Protein AF-A0A7X3XCS4-F1 (afdb_monomer_lite)

Secondary structure (DSSP, 8-state):
-GGGGGSTT-----HHHHHHHHHHHHHHHHHHHHHHHHHHHHHHHHHHHHHHHHTHHHHHHHHHHHHHHHHHHHHHHHHHHH-S--HHHHHHHHHHHHHHHHHHHHHHHHHHHHHTTSTTHHHHHHHHHHHTT-HHHHHHHHHHHHTT-TT---------------------------

Structure (mmCIF, N/CA/C/O backbone):
data_AF-A0A7X3XCS4-F1
#
_entry.id   AF-A0A7X3XCS4-F1
#
loop_
_atom_site.group_PDB
_atom_site.id
_atom_site.type_symbol
_atom_site.label_atom_id
_atom_site.label_alt_id
_atom_site.label_comp_id
_atom_site.label_asym_id
_atom_site.label_entity_id
_atom_site.label_seq_id
_atom_site.pdbx_PDB_ins_code
_atom_site.Cartn_x
_atom_site.Cartn_y
_atom_site.Cartn_z
_atom_site.occupancy
_atom_site.B_iso_or_equiv
_atom_site.auth_seq_id
_atom_sit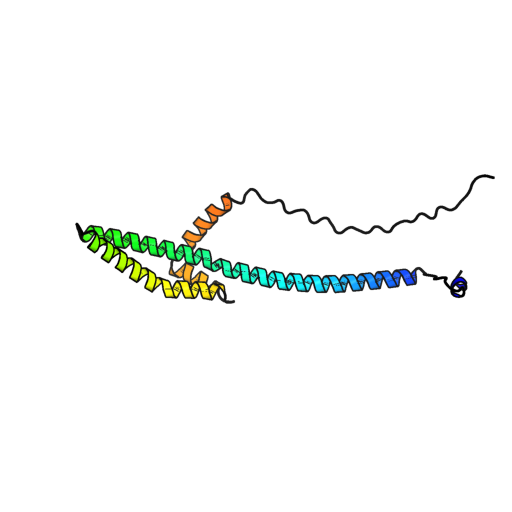e.auth_comp_id
_atom_site.auth_asym_id
_atom_site.auth_atom_id
_atom_site.pdbx_PDB_model_num
ATOM 1 N N . ASP A 1 1 ? 39.376 15.048 -66.856 1.00 54.72 1 ASP A N 1
ATOM 2 C CA . ASP A 1 1 ? 40.763 14.776 -67.250 1.00 54.72 1 ASP A CA 1
ATOM 3 C C . ASP A 1 1 ? 41.514 14.367 -65.986 1.00 54.72 1 ASP A C 1
ATOM 5 O O . ASP A 1 1 ? 41.549 15.177 -65.062 1.00 54.72 1 ASP A O 1
ATOM 9 N N . PRO A 1 2 ? 41.953 13.103 -65.856 1.00 63.62 2 PRO A N 1
ATOM 10 C CA . PRO A 1 2 ? 42.573 12.586 -64.631 1.00 63.62 2 PRO A CA 1
ATOM 11 C C . PRO A 1 2 ? 43.935 13.224 -64.307 1.00 63.62 2 PRO A C 1
ATOM 13 O O . PRO A 1 2 ? 44.391 13.131 -63.165 1.00 63.62 2 PRO A O 1
ATOM 16 N N . ASP A 1 3 ? 44.552 13.926 -65.262 1.00 62.69 3 ASP A N 1
ATOM 17 C CA . ASP A 1 3 ? 45.882 14.530 -65.111 1.00 62.69 3 ASP A CA 1
ATOM 18 C C . ASP A 1 3 ? 45.916 15.715 -64.119 1.00 62.69 3 ASP A C 1
ATOM 20 O O . ASP A 1 3 ? 46.982 16.129 -63.661 1.00 62.69 3 ASP A O 1
ATOM 24 N N . VAL A 1 4 ? 44.748 16.212 -63.688 1.00 62.53 4 VAL A N 1
ATOM 25 C CA . VAL A 1 4 ? 44.599 17.294 -62.691 1.00 62.53 4 VAL A CA 1
ATOM 26 C C . VAL A 1 4 ? 45.073 16.880 -61.284 1.00 62.53 4 VAL A C 1
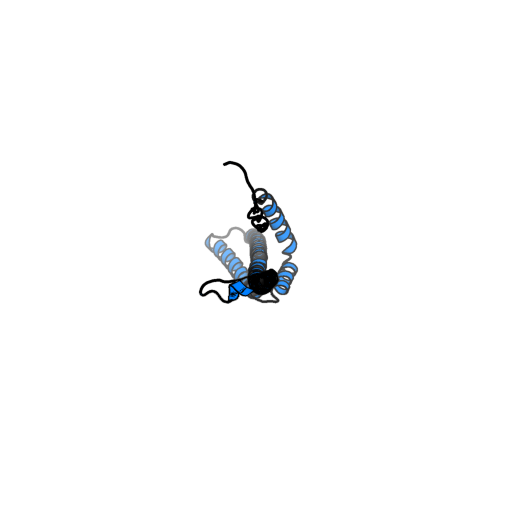ATOM 28 O O . VAL A 1 4 ? 45.380 17.749 -60.470 1.00 62.53 4 VAL A O 1
ATOM 31 N N . ARG A 1 5 ? 45.237 15.575 -61.001 1.00 60.06 5 ARG A N 1
ATOM 32 C CA . ARG A 1 5 ? 45.824 15.071 -59.735 1.00 60.06 5 ARG A CA 1
ATOM 33 C C . ARG A 1 5 ? 47.296 15.463 -59.523 1.00 60.06 5 ARG A C 1
ATOM 35 O O . ARG A 1 5 ? 47.801 15.290 -58.420 1.00 60.06 5 ARG A O 1
ATOM 42 N N . GLN A 1 6 ? 47.993 15.940 -60.557 1.00 61.56 6 GLN A N 1
ATOM 43 C CA . GLN A 1 6 ? 49.416 16.309 -60.487 1.00 61.56 6 GLN A CA 1
ATOM 44 C C . GLN A 1 6 ? 49.654 17.797 -60.165 1.00 61.56 6 GLN A C 1
ATOM 46 O O . GLN A 1 6 ? 50.804 18.224 -60.086 1.00 61.56 6 GLN A O 1
ATOM 51 N N . VAL A 1 7 ? 48.592 18.595 -59.995 1.00 73.00 7 VAL A N 1
ATOM 52 C CA . VAL A 1 7 ? 48.690 20.022 -59.654 1.00 73.00 7 VAL A CA 1
ATOM 53 C C . VAL A 1 7 ? 48.671 20.187 -58.135 1.00 73.00 7 VAL A C 1
ATOM 55 O O . VAL A 1 7 ? 47.723 19.758 -57.475 1.00 73.00 7 VAL A O 1
ATOM 58 N N . ASP A 1 8 ? 49.694 20.841 -57.578 1.00 56.88 8 ASP A N 1
ATOM 59 C CA . ASP A 1 8 ? 49.734 21.172 -56.152 1.00 56.88 8 ASP A CA 1
ATOM 60 C C . ASP A 1 8 ? 48.474 21.965 -55.760 1.00 56.88 8 ASP A C 1
ATOM 62 O O . ASP A 1 8 ? 48.158 22.995 -56.358 1.00 56.88 8 ASP A O 1
ATOM 66 N N . ASN A 1 9 ? 47.763 21.481 -54.734 1.00 65.19 9 ASN A N 1
ATOM 67 C CA . ASN A 1 9 ? 46.515 22.043 -54.199 1.00 65.19 9 ASN A CA 1
ATOM 68 C C . ASN A 1 9 ? 45.230 21.815 -55.035 1.00 65.19 9 ASN A C 1
ATOM 70 O O . ASN A 1 9 ? 44.238 22.513 -54.819 1.00 65.19 9 ASN A O 1
ATOM 74 N N . ALA A 1 10 ? 45.205 20.840 -55.953 1.00 68.88 10 ALA A N 1
ATOM 75 C CA . ALA A 1 10 ? 43.979 20.402 -56.630 1.00 68.88 10 ALA A CA 1
ATOM 76 C C . ALA A 1 10 ? 43.517 19.017 -56.134 1.00 68.88 10 ALA A C 1
ATOM 78 O O . ALA A 1 10 ? 44.254 18.037 -56.225 1.00 68.88 10 ALA A O 1
ATOM 79 N N . PHE A 1 11 ? 42.276 18.926 -55.642 1.00 72.00 11 PHE A N 1
ATOM 80 C CA . PHE A 1 11 ? 41.640 17.666 -55.242 1.00 72.00 11 PHE A CA 1
ATOM 81 C C . PHE A 1 11 ? 40.611 17.256 -56.299 1.00 72.00 11 PHE A C 1
ATOM 83 O O . PHE A 1 11 ? 39.666 17.996 -56.571 1.00 72.00 11 PHE A O 1
ATOM 90 N N . LEU A 1 12 ? 40.810 16.089 -56.913 1.00 74.19 12 LEU A N 1
ATOM 91 C CA . LEU A 1 12 ? 39.866 15.492 -57.855 1.00 74.19 12 LEU A CA 1
ATOM 92 C C . LEU A 1 12 ? 39.081 14.408 -57.121 1.00 74.19 12 LEU A C 1
ATOM 94 O O . LEU A 1 12 ? 39.673 13.390 -56.773 1.00 74.19 12 LEU A O 1
ATOM 98 N N . PHE A 1 13 ? 37.785 14.639 -56.933 1.00 75.50 13 PHE A N 1
ATOM 99 C CA . PHE A 1 13 ? 36.836 13.635 -56.462 1.00 75.50 13 PHE A CA 1
ATOM 100 C C . PHE A 1 13 ? 36.064 13.087 -57.661 1.00 75.50 13 PHE A C 1
ATOM 102 O O . PHE A 1 13 ? 35.530 13.867 -58.457 1.00 75.50 13 PHE A O 1
ATOM 109 N N . ASP A 1 14 ? 36.037 11.769 -57.817 1.00 79.38 14 ASP A N 1
ATOM 110 C CA . ASP A 1 14 ? 35.191 11.092 -58.796 1.00 79.38 14 ASP A CA 1
ATOM 111 C C . ASP A 1 14 ? 33.892 10.560 -58.157 1.00 79.38 14 ASP A C 1
ATOM 113 O O . ASP A 1 14 ? 33.595 10.801 -56.985 1.00 79.38 14 ASP A O 1
ATOM 117 N N . ILE A 1 15 ? 33.035 9.933 -58.967 1.00 80.12 15 ILE A N 1
ATOM 118 C CA . ILE A 1 15 ? 31.744 9.408 -58.496 1.00 80.12 15 ILE A CA 1
ATOM 119 C C . ILE A 1 15 ? 31.966 8.278 -57.475 1.00 80.12 15 ILE A C 1
ATOM 121 O O . ILE A 1 15 ? 31.195 8.176 -56.520 1.00 80.12 15 ILE A O 1
ATOM 125 N N . ASP A 1 16 ? 33.043 7.501 -57.622 1.00 78.25 16 ASP A N 1
ATOM 126 C CA . ASP A 1 16 ? 33.381 6.398 -56.720 1.00 78.25 16 ASP A CA 1
ATOM 127 C C . ASP A 1 16 ? 33.818 6.935 -55.340 1.00 78.25 16 ASP A C 1
ATOM 129 O O . ASP A 1 16 ? 33.442 6.379 -54.303 1.00 78.25 16 ASP A O 1
ATOM 133 N N . ASP A 1 17 ? 34.536 8.067 -55.302 1.00 80.31 17 ASP A N 1
ATOM 134 C CA . ASP A 1 17 ? 34.881 8.768 -54.056 1.00 80.31 17 ASP A CA 1
ATOM 135 C C . ASP A 1 17 ? 33.624 9.225 -53.286 1.00 80.31 17 ASP A C 1
ATOM 137 O O . ASP A 1 17 ? 33.552 9.110 -52.056 1.00 80.31 17 ASP A O 1
ATOM 141 N N . LEU A 1 18 ? 32.599 9.709 -53.999 1.00 81.00 18 LEU A N 1
ATOM 142 C CA . LEU A 1 18 ? 31.341 10.146 -53.388 1.00 81.00 18 LEU A CA 1
ATOM 143 C C . LEU A 1 18 ? 30.504 8.958 -52.886 1.00 81.00 18 LEU A C 1
ATOM 145 O O . LEU A 1 18 ? 29.928 9.034 -51.798 1.00 81.00 18 LEU A O 1
ATOM 149 N N . GLU A 1 19 ? 30.466 7.849 -53.631 1.00 80.56 19 GLU A N 1
ATOM 150 C CA . GLU A 1 19 ? 29.815 6.606 -53.192 1.00 80.56 19 GLU A CA 1
ATOM 151 C C . GLU A 1 19 ? 30.461 6.050 -51.914 1.00 80.56 19 GLU A C 1
ATOM 153 O O . GLU A 1 19 ? 29.749 5.683 -50.975 1.00 80.56 19 GLU A O 1
ATOM 158 N N . SER A 1 20 ? 31.796 6.074 -51.825 1.00 82.19 20 SER A N 1
ATOM 159 C CA . SER A 1 20 ? 32.544 5.665 -50.628 1.00 82.19 20 SER A CA 1
ATOM 160 C C . SER A 1 20 ? 32.176 6.505 -49.397 1.00 82.19 20 SER A C 1
ATOM 162 O O . SER A 1 20 ? 31.889 5.958 -48.328 1.00 82.19 20 SER A O 1
ATOM 164 N N . HIS A 1 21 ? 32.098 7.833 -49.540 1.00 80.50 21 HIS A N 1
ATOM 165 C CA . HIS A 1 21 ? 31.691 8.725 -48.448 1.00 80.50 21 HIS A CA 1
ATOM 166 C C . HIS A 1 21 ? 30.220 8.545 -48.043 1.00 80.50 21 HIS A C 1
ATOM 168 O O . HIS A 1 21 ? 29.891 8.652 -46.859 1.00 80.50 21 HIS A O 1
ATOM 174 N N . ILE A 1 22 ? 29.318 8.270 -48.991 1.00 82.81 22 ILE A N 1
ATOM 175 C CA . ILE A 1 22 ? 27.903 7.999 -48.690 1.00 82.81 22 ILE A CA 1
ATOM 176 C C . ILE A 1 22 ? 27.765 6.695 -47.899 1.00 82.81 22 ILE A C 1
ATOM 178 O O . ILE A 1 22 ? 26.983 6.645 -46.944 1.00 82.81 22 ILE A O 1
ATOM 182 N N . GLU A 1 23 ? 28.520 5.658 -48.262 1.00 84.31 23 GLU A N 1
ATOM 183 C CA . GLU A 1 23 ? 28.478 4.372 -47.566 1.00 84.31 23 GLU A CA 1
ATOM 184 C C . GLU A 1 23 ? 29.084 4.470 -46.158 1.00 84.31 23 GLU A C 1
ATOM 186 O O . GLU A 1 23 ? 28.494 3.970 -45.200 1.00 84.31 23 GLU A O 1
ATOM 191 N N . GLN A 1 24 ? 30.179 5.222 -45.991 1.00 83.62 24 GLN A N 1
ATOM 192 C CA . GLN A 1 24 ? 30.727 5.556 -44.670 1.00 83.62 24 GLN A CA 1
ATOM 193 C C . GLN A 1 24 ? 29.706 6.309 -43.804 1.00 83.62 24 GLN A C 1
ATOM 195 O O . GLN A 1 24 ? 29.426 5.886 -42.684 1.00 83.62 24 GLN A O 1
ATOM 200 N N . ASN A 1 25 ? 29.058 7.349 -44.340 1.00 86.75 25 ASN A N 1
ATOM 201 C CA . ASN A 1 25 ? 28.003 8.084 -43.630 1.00 86.75 25 ASN A CA 1
ATOM 202 C C . ASN A 1 25 ? 26.789 7.205 -43.283 1.00 86.75 25 ASN A C 1
ATOM 204 O O . ASN A 1 25 ? 26.107 7.427 -42.280 1.00 86.75 25 ASN A O 1
ATOM 208 N N . ARG A 1 26 ? 26.446 6.222 -44.125 1.00 88.81 26 ARG A N 1
ATOM 209 C CA . ARG A 1 26 ? 25.382 5.252 -43.824 1.00 88.81 26 ARG A CA 1
ATOM 210 C C . ARG A 1 26 ? 25.764 4.346 -42.666 1.00 88.81 26 ARG A C 1
ATOM 212 O O . ARG A 1 26 ? 24.938 4.155 -41.774 1.00 88.81 26 ARG A O 1
ATOM 219 N N . GLU A 1 27 ? 26.986 3.828 -42.663 1.00 90.19 27 GLU A N 1
ATOM 220 C CA . GLU A 1 27 ? 27.457 2.950 -41.595 1.00 90.19 27 GLU A CA 1
ATOM 221 C C . GLU A 1 27 ? 27.616 3.708 -40.270 1.00 90.19 27 GLU A C 1
ATOM 223 O O . GLU A 1 27 ? 27.187 3.214 -39.227 1.00 90.19 27 GLU A O 1
ATOM 228 N N . GLU A 1 28 ? 28.110 4.948 -40.303 1.00 89.19 28 GLU A N 1
ATOM 229 C CA . GLU A 1 28 ? 28.151 5.836 -39.136 1.00 89.19 28 GLU A CA 1
ATOM 230 C C . GLU A 1 28 ? 26.747 6.104 -38.580 1.00 89.19 28 GLU A C 1
ATOM 232 O O . GLU A 1 28 ? 26.507 5.903 -37.387 1.00 89.19 28 GLU A O 1
ATOM 237 N N . ARG A 1 29 ? 25.774 6.450 -39.437 1.00 91.50 29 ARG A N 1
ATOM 238 C CA . ARG A 1 29 ? 24.373 6.616 -39.010 1.00 91.50 29 ARG A CA 1
ATOM 239 C C . ARG A 1 29 ? 23.789 5.337 -38.419 1.00 91.50 29 ARG A C 1
ATOM 241 O O . ARG A 1 29 ? 23.040 5.412 -37.448 1.00 91.50 29 ARG A O 1
ATOM 248 N N . ARG A 1 30 ? 24.126 4.166 -38.966 1.00 92.12 30 ARG A N 1
ATOM 249 C CA . ARG A 1 30 ? 23.674 2.867 -38.444 1.00 92.12 30 ARG A CA 1
ATOM 250 C C . ARG A 1 30 ? 24.253 2.585 -37.056 1.00 92.12 30 ARG A C 1
ATOM 252 O O . ARG A 1 30 ? 23.537 2.105 -36.174 1.00 92.12 30 ARG A O 1
ATOM 259 N N . LEU A 1 31 ? 25.530 2.903 -36.850 1.00 92.69 31 LEU A N 1
ATOM 260 C CA . LEU A 1 31 ? 26.202 2.771 -35.558 1.00 92.69 31 LEU A CA 1
ATOM 261 C C . LEU A 1 31 ? 25.602 3.715 -34.513 1.00 92.69 31 LEU A C 1
ATOM 263 O O . LEU A 1 31 ? 25.289 3.267 -33.409 1.00 92.69 31 LEU A O 1
ATOM 267 N N . GLU A 1 32 ? 25.383 4.986 -34.858 1.00 91.44 32 GLU A N 1
ATOM 268 C CA . GLU A 1 32 ? 24.750 5.943 -33.943 1.00 91.44 32 GLU A CA 1
ATOM 269 C C . GLU A 1 32 ? 23.296 5.569 -33.632 1.00 91.44 32 GLU A C 1
ATOM 271 O O . GLU A 1 32 ? 22.888 5.628 -32.473 1.00 91.44 32 GLU A O 1
ATOM 276 N N . ALA A 1 33 ? 22.530 5.088 -34.618 1.00 92.50 33 ALA A N 1
ATOM 277 C CA . ALA A 1 33 ? 21.180 4.572 -34.388 1.00 92.50 33 ALA A CA 1
ATOM 278 C C . ALA A 1 33 ? 21.186 3.392 -33.403 1.00 92.50 33 ALA A C 1
ATOM 280 O O . ALA A 1 33 ? 20.404 3.375 -32.456 1.00 92.50 33 ALA A O 1
ATOM 281 N N . THR A 1 34 ? 22.127 2.455 -33.555 1.00 94.75 34 THR A N 1
ATOM 282 C CA . THR A 1 34 ? 22.279 1.313 -32.636 1.00 94.75 34 THR A CA 1
ATOM 283 C C . THR A 1 34 ? 22.594 1.777 -31.207 1.00 94.75 34 THR A C 1
ATOM 285 O O . THR A 1 34 ? 22.073 1.226 -30.235 1.00 94.75 34 THR A O 1
ATOM 288 N N . ARG A 1 35 ? 23.429 2.814 -31.047 1.00 93.50 35 ARG A N 1
ATOM 289 C CA . ARG A 1 35 ? 23.705 3.405 -29.726 1.00 93.50 35 ARG A CA 1
ATOM 290 C C . ARG A 1 35 ? 22.467 4.074 -29.138 1.00 93.50 35 ARG A C 1
ATOM 292 O O . ARG A 1 35 ? 22.170 3.856 -27.965 1.00 93.50 35 ARG A O 1
ATOM 299 N N . ALA A 1 36 ? 21.737 4.846 -29.939 1.00 94.06 36 ALA A N 1
ATOM 300 C CA . ALA A 1 36 ? 20.503 5.494 -29.512 1.00 94.06 36 ALA A CA 1
ATOM 301 C C . ALA A 1 36 ? 19.449 4.467 -29.063 1.00 94.06 36 ALA A C 1
ATOM 303 O O . ALA A 1 36 ? 18.839 4.639 -28.010 1.00 94.06 36 ALA A O 1
ATOM 304 N N . GLU A 1 37 ? 19.288 3.362 -29.796 1.00 94.75 37 GLU A N 1
ATOM 305 C CA . GLU A 1 37 ? 18.397 2.257 -29.417 1.00 94.75 37 GLU A CA 1
ATOM 306 C C . GLU A 1 37 ? 18.771 1.642 -28.061 1.00 94.75 37 GLU A C 1
ATOM 308 O O . GLU A 1 37 ? 17.884 1.346 -27.258 1.00 94.75 37 GLU A O 1
ATOM 313 N N . SER A 1 38 ? 20.069 1.488 -27.773 1.00 95.56 38 SER A N 1
ATOM 314 C CA . SER A 1 38 ? 20.530 1.005 -26.465 1.00 95.56 38 SER A CA 1
ATOM 315 C C . SER A 1 38 ? 20.122 1.952 -25.338 1.00 95.56 38 SER A C 1
ATOM 317 O O . SER A 1 38 ? 19.593 1.497 -24.329 1.00 95.56 38 SER A O 1
ATOM 319 N N . ILE A 1 39 ? 20.311 3.261 -25.525 1.00 94.94 39 ILE A N 1
ATOM 320 C CA . ILE A 1 39 ? 19.936 4.274 -24.527 1.00 94.94 39 ILE A CA 1
ATOM 321 C C . ILE A 1 39 ? 18.425 4.242 -24.280 1.00 94.94 39 ILE A C 1
ATOM 323 O O . ILE A 1 39 ? 17.982 4.203 -23.135 1.00 94.94 39 ILE A O 1
ATOM 327 N N . VAL A 1 40 ? 17.623 4.207 -25.349 1.00 95.81 40 VAL A N 1
ATOM 328 C CA . VAL A 1 40 ? 16.160 4.128 -25.237 1.00 95.81 40 VAL A CA 1
ATOM 329 C C . VAL A 1 40 ? 15.741 2.880 -24.465 1.00 95.81 40 VAL A C 1
ATOM 331 O O . VAL A 1 40 ? 14.860 2.953 -23.611 1.00 95.81 40 VAL A O 1
ATOM 334 N N . LYS A 1 41 ? 16.369 1.733 -24.732 1.00 95.50 41 LYS A N 1
ATOM 335 C CA . LYS A 1 41 ? 16.067 0.485 -24.029 1.00 95.50 41 LYS A CA 1
ATOM 336 C C . LYS A 1 41 ? 16.354 0.584 -22.529 1.00 95.50 41 LYS A C 1
ATOM 338 O O . LYS A 1 41 ? 15.521 0.144 -21.734 1.00 95.50 41 LYS A O 1
ATOM 343 N N . ASP A 1 42 ? 17.487 1.172 -22.159 1.00 93.88 42 ASP A N 1
ATOM 344 C CA . ASP A 1 42 ? 17.869 1.358 -20.758 1.00 93.88 42 ASP A CA 1
ATOM 345 C C . ASP A 1 42 ? 16.876 2.289 -20.038 1.00 93.88 42 ASP A C 1
ATOM 347 O O . ASP A 1 42 ? 16.383 1.961 -18.956 1.00 93.88 42 ASP A O 1
ATOM 351 N N . GLU A 1 43 ? 16.483 3.397 -20.673 1.00 93.56 43 GLU A N 1
ATOM 352 C CA . GLU A 1 43 ? 15.495 4.334 -20.117 1.00 93.56 43 GLU A CA 1
ATOM 353 C C . GLU A 1 43 ? 14.093 3.721 -19.996 1.00 93.56 43 GLU A C 1
ATOM 355 O O . GLU A 1 43 ? 13.397 3.915 -18.994 1.00 93.56 43 GLU A O 1
ATOM 360 N N . VAL A 1 44 ? 13.674 2.909 -20.971 1.00 93.62 44 VAL A N 1
ATOM 361 C CA . VAL A 1 44 ? 12.414 2.158 -20.885 1.00 93.62 44 VAL A CA 1
ATOM 362 C C . VAL A 1 44 ? 12.426 1.226 -19.673 1.00 93.62 44 VAL A C 1
ATOM 364 O O . VAL A 1 44 ? 11.420 1.128 -18.967 1.00 93.62 44 VAL A O 1
ATOM 367 N N . GLU A 1 45 ? 13.547 0.567 -19.377 1.00 89.00 45 GLU A N 1
ATOM 368 C CA . GLU A 1 45 ? 13.656 -0.289 -18.195 1.00 89.00 45 GLU A CA 1
ATOM 369 C C . GLU A 1 45 ? 13.527 0.513 -16.887 1.00 89.00 45 GLU A C 1
ATOM 371 O O . GLU A 1 45 ? 12.845 0.073 -15.952 1.00 89.00 45 GLU A O 1
ATOM 376 N N . VAL A 1 46 ? 14.124 1.706 -16.826 1.00 86.44 46 VAL A N 1
ATOM 377 C CA . VAL A 1 46 ? 13.993 2.629 -15.686 1.00 86.44 46 VAL A CA 1
ATOM 378 C C . VAL A 1 46 ? 12.535 3.047 -15.489 1.00 86.44 46 VAL A C 1
ATOM 380 O O . VAL A 1 46 ? 12.002 2.919 -14.380 1.00 86.44 46 VAL A O 1
ATOM 383 N N . ILE A 1 47 ? 11.855 3.471 -16.558 1.00 84.69 47 ILE A N 1
ATOM 384 C CA . ILE A 1 47 ? 10.443 3.874 -16.516 1.00 84.69 47 ILE A CA 1
ATOM 385 C C . ILE A 1 47 ? 9.556 2.704 -16.087 1.00 84.69 47 ILE A C 1
ATOM 387 O O . ILE A 1 47 ? 8.674 2.875 -15.245 1.00 84.69 47 ILE A O 1
ATOM 391 N N . LEU A 1 48 ? 9.785 1.496 -16.607 1.00 82.12 48 LEU A N 1
ATOM 392 C CA . LEU A 1 48 ? 8.999 0.318 -16.234 1.00 82.12 48 LEU A CA 1
ATOM 393 C C . LEU A 1 48 ? 9.159 -0.037 -14.752 1.00 82.12 48 LEU A C 1
ATOM 395 O O . LEU A 1 48 ? 8.160 -0.335 -14.092 1.00 82.12 48 LEU A O 1
ATOM 399 N N . LYS A 1 49 ? 10.377 0.038 -14.202 1.00 78.50 49 LYS A N 1
ATOM 400 C CA . LYS A 1 49 ? 10.620 -0.148 -12.759 1.00 78.50 49 LYS A CA 1
ATOM 401 C C . LYS A 1 49 ? 9.907 0.922 -11.935 1.00 78.50 49 LYS A C 1
ATOM 403 O O . LYS A 1 49 ? 9.266 0.605 -10.931 1.00 78.50 49 LYS A O 1
ATOM 408 N N . TRP A 1 50 ? 9.958 2.174 -12.382 1.00 79.50 50 TRP A N 1
ATOM 409 C CA . TRP A 1 50 ? 9.244 3.269 -11.734 1.00 79.50 50 TRP A CA 1
ATOM 410 C C . TRP A 1 50 ? 7.723 3.049 -11.751 1.00 79.50 50 TRP A C 1
ATOM 412 O O . TRP A 1 50 ? 7.094 3.080 -10.693 1.00 79.50 50 TRP A O 1
ATOM 422 N N . LEU A 1 51 ? 7.131 2.705 -12.898 1.00 75.50 51 LEU A N 1
ATOM 423 C CA . LEU A 1 51 ? 5.701 2.400 -13.017 1.00 75.50 51 LEU A CA 1
ATOM 424 C C . LEU A 1 51 ? 5.283 1.209 -12.146 1.00 75.50 51 LEU A C 1
ATOM 426 O O . LEU A 1 51 ? 4.217 1.236 -11.530 1.00 75.50 51 LEU A O 1
ATOM 430 N N . GLN A 1 52 ? 6.111 0.164 -12.057 1.00 72.50 52 GLN A N 1
ATOM 431 C CA . GLN A 1 52 ? 5.860 -0.970 -11.163 1.00 72.50 52 GLN A CA 1
ATOM 432 C C . GLN A 1 52 ? 5.823 -0.537 -9.694 1.00 72.50 52 GLN A C 1
ATOM 434 O O . GLN A 1 52 ? 4.934 -0.978 -8.960 1.00 72.50 52 GLN A O 1
ATOM 439 N N . SER A 1 53 ? 6.702 0.383 -9.288 1.00 71.62 53 SER A N 1
ATOM 440 C CA . SER A 1 53 ? 6.707 0.922 -7.924 1.00 71.62 53 SER A CA 1
ATOM 441 C C . SER A 1 53 ? 5.415 1.668 -7.564 1.00 71.62 53 SER A C 1
ATOM 443 O O . SER A 1 53 ? 4.965 1.615 -6.418 1.00 71.62 53 SER A O 1
ATOM 445 N N . LEU A 1 54 ? 4.746 2.283 -8.548 1.00 75.06 54 LEU A N 1
ATOM 446 C CA . LEU A 1 54 ? 3.485 3.000 -8.340 1.00 75.06 54 LEU A CA 1
ATOM 447 C C . LEU A 1 54 ? 2.278 2.067 -8.145 1.00 75.06 54 LEU A C 1
ATOM 449 O O . LEU A 1 54 ? 1.275 2.483 -7.564 1.00 75.06 54 LEU A O 1
ATOM 453 N N . LYS A 1 55 ? 2.354 0.794 -8.561 1.00 76.25 55 LYS A N 1
ATOM 454 C CA . LYS A 1 55 ? 1.214 -0.148 -8.503 1.00 76.25 55 LYS A CA 1
ATOM 455 C C . LYS A 1 55 ? 0.779 -0.524 -7.082 1.00 76.25 55 LYS A C 1
ATOM 457 O O . LYS A 1 55 ? -0.360 -0.956 -6.883 1.00 76.25 55 LYS A O 1
ATOM 462 N N . ALA A 1 56 ? 1.661 -0.377 -6.093 1.00 84.38 56 ALA A N 1
ATOM 463 C CA . ALA A 1 56 ? 1.339 -0.685 -4.701 1.00 84.38 56 ALA A CA 1
ATOM 464 C C . ALA A 1 56 ? 0.542 0.430 -4.014 1.00 84.38 56 ALA A C 1
ATOM 466 O O . ALA A 1 56 ? -0.255 0.137 -3.124 1.00 84.38 56 ALA A O 1
ATOM 467 N N . THR A 1 57 ? 0.722 1.689 -4.429 1.00 86.75 57 THR A N 1
ATOM 468 C CA . THR A 1 57 ? 0.120 2.856 -3.767 1.00 86.75 57 THR A CA 1
ATOM 469 C C . THR A 1 57 ? -1.410 2.786 -3.709 1.00 86.75 57 THR A C 1
ATOM 471 O O . THR A 1 57 ? -1.941 2.901 -2.602 1.00 86.75 57 THR A O 1
ATOM 474 N N . PRO A 1 58 ? -2.139 2.508 -4.812 1.00 87.19 58 PRO A N 1
ATOM 475 C CA . PRO A 1 58 ? -3.596 2.377 -4.758 1.00 87.19 58 PRO A CA 1
ATOM 476 C C . PRO A 1 58 ? -4.039 1.259 -3.810 1.00 87.19 58 PRO A C 1
ATOM 478 O O . PRO A 1 58 ? -4.945 1.435 -3.003 1.00 87.19 58 PRO A O 1
ATOM 481 N N . THR A 1 59 ? -3.340 0.123 -3.839 1.00 88.75 59 THR A N 1
ATOM 482 C CA . THR A 1 59 ? -3.630 -1.029 -2.974 1.00 88.75 59 THR A CA 1
ATOM 483 C C . THR A 1 59 ? -3.427 -0.692 -1.493 1.00 88.75 59 THR A C 1
ATOM 485 O O . THR A 1 59 ? -4.242 -1.068 -0.655 1.00 88.75 59 THR A O 1
ATOM 488 N N . ILE A 1 60 ? -2.367 0.053 -1.160 1.00 90.25 60 ILE A N 1
ATOM 489 C CA . ILE A 1 60 ? -2.094 0.534 0.202 1.00 90.25 60 ILE A CA 1
ATOM 490 C C . ILE A 1 60 ? -3.211 1.465 0.690 1.00 90.25 60 ILE A C 1
ATOM 492 O O . ILE A 1 60 ? -3.650 1.344 1.836 1.00 90.25 60 ILE A O 1
ATOM 496 N N . ILE A 1 61 ? -3.668 2.384 -0.164 1.00 91.12 61 ILE A N 1
ATOM 497 C CA . ILE A 1 61 ? -4.753 3.318 0.160 1.00 91.12 61 ILE A CA 1
ATOM 498 C C . ILE A 1 61 ? -6.055 2.548 0.401 1.00 91.12 61 ILE A C 1
ATOM 500 O O . ILE A 1 61 ? -6.662 2.713 1.460 1.00 91.12 61 ILE A O 1
ATOM 504 N N . ALA A 1 62 ? -6.431 1.657 -0.519 1.00 90.69 62 ALA A N 1
ATOM 505 C CA . ALA A 1 62 ? -7.639 0.843 -0.406 1.00 90.69 62 ALA A CA 1
ATOM 506 C C . ALA A 1 62 ? -7.630 -0.022 0.867 1.00 90.69 62 ALA A C 1
ATOM 508 O O . ALA A 1 62 ? -8.628 -0.097 1.584 1.00 90.69 62 ALA A O 1
ATOM 509 N N . LEU A 1 63 ? -6.481 -0.619 1.210 1.00 92.31 63 LEU A N 1
ATOM 510 C CA . LEU A 1 63 ? -6.334 -1.411 2.431 1.00 92.31 63 LEU A CA 1
ATOM 511 C C . LEU A 1 63 ? -6.572 -0.576 3.697 1.00 92.31 63 LEU A C 1
ATOM 513 O O . LEU A 1 63 ? -7.284 -1.018 4.600 1.00 92.31 63 LEU A O 1
ATOM 517 N N . ARG A 1 64 ? -5.999 0.634 3.766 1.00 92.94 64 ARG A N 1
ATOM 518 C CA . ARG A 1 64 ? -6.212 1.549 4.899 1.00 92.94 64 ARG A CA 1
ATOM 519 C C . ARG A 1 64 ? -7.672 1.962 5.016 1.00 92.94 64 ARG A C 1
ATOM 521 O O . ARG A 1 64 ? -8.238 1.854 6.097 1.00 92.94 64 ARG A O 1
ATOM 528 N N . GLN A 1 65 ? -8.287 2.361 3.904 1.00 93.00 65 GLN A N 1
ATOM 529 C CA . GLN A 1 65 ? -9.692 2.771 3.871 1.00 93.00 65 GLN A CA 1
ATOM 530 C C . GLN A 1 65 ? -10.617 1.649 4.348 1.00 93.00 65 GLN A C 1
ATOM 532 O O . GLN A 1 65 ? -11.472 1.877 5.201 1.00 93.00 65 GLN A O 1
ATOM 537 N N . ARG A 1 66 ? -10.407 0.418 3.866 1.00 92.44 66 ARG A N 1
ATOM 538 C CA . ARG A 1 66 ? -11.196 -0.741 4.296 1.00 92.44 66 ARG A CA 1
ATOM 539 C C . ARG A 1 66 ? -11.035 -1.024 5.789 1.00 92.44 66 ARG A C 1
ATOM 541 O O . ARG A 1 66 ? -12.019 -1.291 6.476 1.00 92.44 66 ARG A O 1
ATOM 548 N N . ALA A 1 67 ? -9.809 -0.965 6.299 1.00 93.88 67 ALA A N 1
ATOM 549 C CA . ALA A 1 67 ? -9.543 -1.184 7.714 1.00 93.88 67 ALA A CA 1
ATOM 550 C C . ALA A 1 67 ? -10.145 -0.088 8.606 1.00 93.88 67 ALA A C 1
ATOM 552 O O . ALA A 1 67 ? -10.702 -0.401 9.658 1.00 93.88 67 ALA A O 1
ATOM 553 N N . ASP A 1 68 ? -10.088 1.176 8.184 1.00 93.62 68 ASP A N 1
ATOM 554 C CA . ASP A 1 68 ? -10.722 2.281 8.903 1.00 93.62 68 ASP A CA 1
ATOM 555 C C . ASP A 1 68 ? -12.251 2.180 8.881 1.00 93.62 68 ASP A C 1
ATOM 557 O O . ASP A 1 68 ? -12.880 2.385 9.919 1.00 93.62 68 ASP A O 1
ATOM 561 N N . ALA A 1 69 ? -12.850 1.791 7.753 1.00 94.06 69 ALA A N 1
ATOM 562 C CA . ALA A 1 69 ? -14.288 1.544 7.665 1.00 94.06 69 ALA A CA 1
ATOM 563 C C . ALA A 1 69 ? -14.727 0.417 8.615 1.00 94.06 69 ALA A C 1
ATOM 565 O O . ALA A 1 69 ? -15.700 0.565 9.356 1.00 94.06 69 ALA A O 1
ATOM 566 N N . LEU A 1 70 ? -13.969 -0.686 8.659 1.00 94.62 70 LEU A N 1
ATOM 567 C CA . LEU A 1 70 ? -14.220 -1.784 9.594 1.00 94.62 70 LEU A CA 1
ATOM 568 C C . LEU A 1 70 ? -14.096 -1.320 11.052 1.00 94.62 70 LEU A C 1
ATOM 570 O O . LEU A 1 70 ? -14.975 -1.601 11.866 1.00 94.62 70 LEU A O 1
ATOM 574 N N . LYS A 1 71 ? -13.035 -0.570 11.375 1.00 95.50 71 LYS A N 1
ATOM 575 C CA . LYS A 1 71 ? -12.819 0.014 12.705 1.00 95.50 71 LYS A CA 1
ATOM 576 C C . LYS A 1 71 ? -14.007 0.870 13.132 1.00 95.50 71 LYS A C 1
ATOM 578 O O . LYS A 1 71 ? -14.505 0.698 14.238 1.00 95.50 71 LYS A O 1
ATOM 583 N N . GLN A 1 72 ? -14.461 1.776 12.266 1.00 95.38 72 GLN A N 1
ATOM 584 C CA . GLN A 1 72 ? -15.588 2.665 12.548 1.00 95.38 72 GLN A CA 1
ATOM 585 C C . GLN A 1 72 ? -16.888 1.885 12.763 1.00 95.38 72 GLN A C 1
ATOM 587 O O . GLN A 1 72 ? -17.606 2.162 13.722 1.00 95.38 72 GLN A O 1
ATOM 592 N N . ALA A 1 73 ? -17.165 0.881 11.927 1.00 95.62 73 ALA A N 1
ATOM 593 C CA . ALA A 1 73 ? -18.354 0.044 12.063 1.00 95.62 73 ALA A CA 1
ATOM 594 C C . ALA A 1 73 ? -18.372 -0.727 13.395 1.00 95.62 73 ALA A C 1
ATOM 596 O O . ALA A 1 73 ? -19.396 -0.766 14.079 1.00 95.62 73 ALA A O 1
ATOM 597 N N . GLU A 1 74 ? -17.243 -1.318 13.794 1.00 94.88 74 GLU A N 1
ATOM 598 C CA . GLU A 1 74 ? -17.143 -2.049 15.062 1.00 94.88 74 GLU A CA 1
ATOM 599 C C . GLU A 1 74 ? -17.151 -1.117 16.278 1.00 94.88 74 GLU A C 1
ATOM 601 O O . GLU A 1 74 ? -17.787 -1.429 17.287 1.00 94.88 74 GLU A O 1
ATOM 606 N N . LEU A 1 75 ? -16.534 0.061 16.173 1.00 94.00 75 LEU A N 1
ATOM 607 C CA . LEU A 1 75 ? -16.580 1.080 17.217 1.00 94.00 75 LEU A CA 1
ATOM 608 C C . LEU A 1 75 ? -18.017 1.566 17.453 1.00 94.00 75 LEU A C 1
ATOM 610 O O . LEU A 1 75 ? -18.468 1.590 18.594 1.00 94.00 75 LEU A O 1
ATOM 614 N N . GLN A 1 76 ? -18.769 1.879 16.393 1.00 92.62 76 GLN A N 1
ATOM 615 C CA . GLN A 1 76 ? -20.175 2.277 16.513 1.00 92.62 76 GLN A CA 1
ATOM 616 C C . GLN A 1 76 ? -21.021 1.188 17.186 1.00 92.62 76 GLN A C 1
ATOM 618 O O . GLN A 1 76 ? -21.808 1.482 18.089 1.00 92.62 76 GLN A O 1
ATOM 623 N N . LYS A 1 77 ? -20.827 -0.083 16.806 1.00 92.19 77 LYS A N 1
ATOM 624 C CA . LYS A 1 77 ? -21.500 -1.215 17.463 1.00 92.19 77 LYS A CA 1
ATOM 625 C C . LYS A 1 77 ? -21.131 -1.308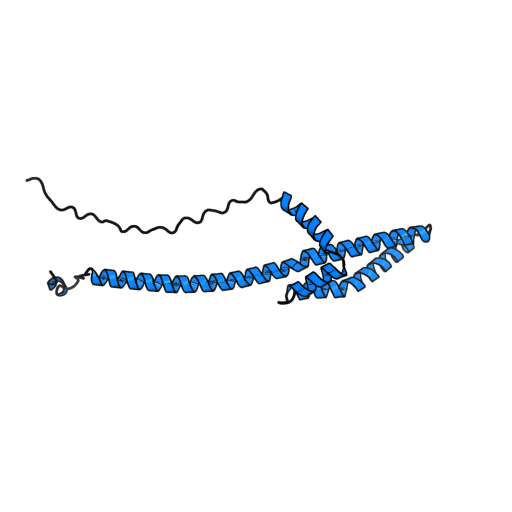 18.942 1.00 92.19 77 LYS A C 1
ATOM 627 O O . LYS A 1 77 ? -22.024 -1.492 19.768 1.00 92.19 77 LYS A O 1
ATOM 632 N N . ALA A 1 78 ? -19.853 -1.175 19.291 1.00 90.94 78 ALA A N 1
ATOM 633 C CA . ALA A 1 78 ? -19.395 -1.235 20.676 1.00 90.94 78 ALA A CA 1
ATOM 634 C C . ALA A 1 78 ? -19.988 -0.095 21.518 1.00 90.94 78 ALA A C 1
ATOM 636 O O . ALA A 1 78 ? -20.580 -0.358 22.565 1.00 90.94 78 ALA A O 1
ATOM 637 N N . LEU A 1 79 ? -19.917 1.146 21.027 1.00 89.31 79 LEU A N 1
ATOM 638 C CA . LEU A 1 79 ? -20.465 2.323 21.705 1.00 89.31 79 LEU A CA 1
ATOM 639 C C . LEU A 1 79 ? -21.981 2.207 21.915 1.00 89.31 79 LEU A C 1
ATOM 641 O O . LEU A 1 79 ? -22.470 2.506 23.000 1.00 89.31 79 LEU A O 1
ATOM 645 N N . SER A 1 80 ? -22.721 1.667 20.938 1.00 89.81 80 SER A N 1
ATOM 646 C CA . SER A 1 80 ? -24.170 1.444 21.081 1.00 89.81 80 SER A CA 1
ATOM 647 C C . SER A 1 80 ? -24.545 0.462 22.202 1.00 89.81 80 SER A C 1
ATOM 649 O O . SER A 1 80 ? -25.650 0.527 22.735 1.00 89.81 80 SER A O 1
ATOM 651 N N . ARG A 1 81 ? -23.632 -0.448 22.576 1.00 91.25 81 ARG A N 1
ATOM 652 C CA . ARG A 1 81 ? -23.843 -1.467 23.620 1.00 91.25 81 ARG A CA 1
ATOM 653 C C . ARG A 1 81 ? -23.332 -1.042 24.993 1.00 91.25 81 ARG A C 1
ATOM 655 O O . ARG A 1 81 ? -23.808 -1.564 25.995 1.00 91.25 81 ARG A O 1
ATOM 662 N N . LEU A 1 82 ? -22.354 -0.139 25.036 1.00 86.19 82 LEU A N 1
ATOM 663 C CA . LEU A 1 82 ? -21.699 0.317 26.265 1.00 86.19 82 LEU A CA 1
ATOM 664 C C . LEU A 1 82 ? -22.500 1.396 27.016 1.00 86.19 82 LEU A C 1
ATOM 666 O O . LEU A 1 82 ? -22.207 1.661 28.179 1.00 86.19 82 LEU A O 1
ATOM 670 N N . GLY A 1 83 ? -23.533 1.975 26.394 1.00 82.12 83 GLY A N 1
ATOM 671 C CA . GLY A 1 83 ? -24.336 3.042 26.995 1.00 82.12 83 GLY A CA 1
ATOM 672 C C . GLY A 1 83 ? -23.582 4.375 27.043 1.00 82.12 83 GLY A C 1
ATOM 673 O O . GLY A 1 83 ? -22.713 4.636 26.212 1.00 82.12 83 GLY A O 1
ATOM 674 N N . THR A 1 84 ? -23.928 5.246 27.993 1.00 86.06 84 THR A N 1
ATOM 675 C CA . THR A 1 84 ? -23.289 6.564 28.127 1.00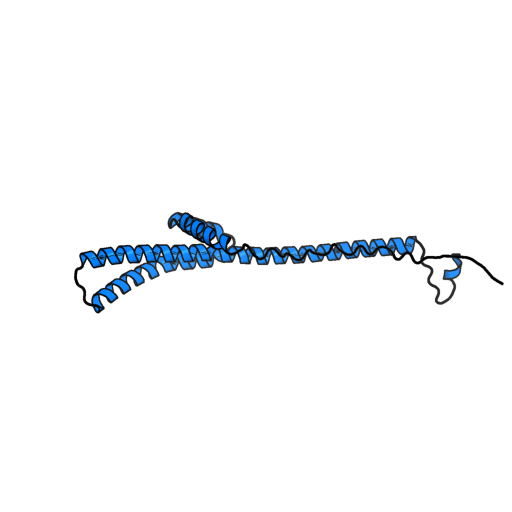 86.06 84 THR A CA 1
ATOM 676 C C . THR A 1 84 ? -21.895 6.427 28.736 1.00 86.06 84 THR A C 1
ATOM 678 O O . THR A 1 84 ? -21.760 6.063 29.903 1.00 86.06 84 THR A O 1
ATOM 681 N N . LEU A 1 85 ? -20.868 6.751 27.953 1.00 88.88 85 LEU A N 1
ATOM 682 C CA . LEU A 1 85 ? -19.472 6.804 28.390 1.00 88.88 85 LEU A CA 1
ATOM 683 C C . LEU A 1 85 ? -19.062 8.244 28.708 1.00 88.88 85 LEU A C 1
ATOM 685 O O . LEU A 1 85 ? -19.614 9.195 28.150 1.00 88.88 85 LEU A O 1
ATOM 689 N N . THR A 1 86 ? -18.074 8.416 29.587 1.00 93.44 86 THR A N 1
ATOM 690 C CA . THR A 1 86 ? -17.395 9.713 29.717 1.00 93.44 86 THR A CA 1
ATOM 691 C C . THR A 1 86 ? -16.526 9.981 28.478 1.00 93.44 86 THR A C 1
ATOM 693 O O . THR A 1 86 ? -16.112 9.027 27.810 1.00 93.44 86 THR A O 1
ATOM 696 N N . PRO A 1 87 ? -16.191 11.249 28.170 1.00 92.19 87 PRO A N 1
ATOM 697 C CA . PRO A 1 87 ? -15.299 11.572 27.053 1.00 92.19 87 PRO A CA 1
ATOM 698 C C . PRO A 1 87 ? -13.958 10.821 27.112 1.00 92.19 87 PRO A C 1
ATOM 700 O O . PRO A 1 87 ? -13.520 10.268 26.109 1.00 92.19 87 PRO A O 1
ATOM 703 N N . GLU A 1 88 ? -13.357 10.710 28.302 1.00 94.50 88 GLU A N 1
ATOM 704 C CA . GLU A 1 88 ? -12.095 9.980 28.518 1.00 94.50 88 GLU A CA 1
ATOM 705 C C . GLU A 1 88 ? -12.224 8.476 28.228 1.00 94.50 88 GLU A C 1
ATOM 707 O O . GLU A 1 88 ? -11.323 7.860 27.660 1.00 94.50 88 GLU A O 1
ATOM 712 N N . GLN A 1 89 ? -13.354 7.863 28.595 1.00 93.38 89 GLN A N 1
ATOM 713 C CA . GLN A 1 89 ? -13.608 6.448 28.314 1.00 93.38 89 GLN A CA 1
ATOM 714 C C . GLN A 1 89 ? -13.811 6.201 26.821 1.00 93.38 89 GLN A C 1
ATOM 716 O O . GLN A 1 89 ? -13.318 5.205 26.291 1.00 93.38 89 GLN A O 1
ATOM 721 N N . GLN A 1 90 ? -14.522 7.101 26.140 1.00 92.31 90 GLN A N 1
ATOM 722 C CA . GLN A 1 90 ? -14.717 7.008 24.700 1.00 92.31 90 GLN A CA 1
ATOM 723 C C . GLN A 1 90 ? -13.378 7.120 23.957 1.00 92.31 90 GLN A C 1
ATOM 725 O O . GLN A 1 90 ? -13.072 6.265 23.125 1.00 92.31 90 GLN A O 1
ATOM 730 N N . GLU A 1 91 ? -12.544 8.096 24.321 1.00 93.62 91 GLU A N 1
ATOM 731 C CA . GLU A 1 91 ? -11.204 8.262 23.749 1.00 93.62 91 GLU A CA 1
ATOM 732 C C . GLU A 1 91 ? -10.320 7.029 23.993 1.00 93.62 91 GLU A C 1
ATOM 734 O O . GLU A 1 91 ? -9.637 6.559 23.081 1.00 93.62 91 GLU A O 1
ATOM 739 N N . ALA A 1 92 ? -10.376 6.431 25.188 1.00 94.44 92 ALA A N 1
ATOM 740 C CA . ALA A 1 92 ? -9.627 5.213 25.491 1.00 94.44 92 ALA A CA 1
ATOM 741 C C . ALA A 1 92 ? -10.034 4.024 24.596 1.00 94.44 92 ALA A C 1
ATOM 743 O O . ALA A 1 92 ? -9.173 3.265 24.138 1.00 94.44 92 ALA A O 1
ATOM 744 N N . VAL A 1 93 ? -11.332 3.864 24.311 1.00 93.56 93 VAL A N 1
ATOM 745 C CA . VAL A 1 93 ? -11.845 2.804 23.423 1.00 93.56 93 VAL A CA 1
ATOM 746 C C . VAL A 1 93 ? -11.436 3.059 21.969 1.00 93.56 93 VAL A C 1
ATOM 748 O O . VAL A 1 93 ? -10.972 2.143 21.284 1.00 93.56 93 VAL A O 1
ATOM 751 N N . GLU A 1 94 ? -11.548 4.302 21.502 1.00 93.88 94 GLU A N 1
ATOM 752 C CA . GLU A 1 94 ? -11.114 4.717 20.162 1.00 93.88 94 GLU A CA 1
ATOM 753 C C . GLU A 1 94 ? -9.604 4.531 19.957 1.00 93.88 94 GLU A C 1
ATOM 755 O O . GLU A 1 94 ? -9.158 4.017 18.920 1.00 93.88 94 GLU A O 1
ATOM 760 N N . GLY A 1 95 ? -8.814 4.886 20.972 1.00 96.06 95 GLY A N 1
ATOM 761 C CA . GLY A 1 95 ? -7.370 4.697 21.009 1.00 96.06 95 GLY A CA 1
ATOM 762 C C . GLY A 1 95 ? -6.980 3.220 20.971 1.00 96.06 95 GLY A C 1
ATOM 763 O O . GLY A 1 95 ? -6.093 2.838 20.204 1.00 96.06 95 GLY A O 1
ATOM 764 N N . LEU A 1 96 ? -7.680 2.363 21.722 1.00 95.75 96 LEU A N 1
ATOM 765 C CA . LEU A 1 96 ? -7.471 0.914 21.689 1.00 95.75 96 LEU A CA 1
ATOM 766 C C . LEU A 1 96 ? -7.752 0.336 20.295 1.00 95.75 96 LEU A C 1
ATOM 768 O O . LEU A 1 96 ? -6.912 -0.387 19.752 1.00 95.75 96 LEU A O 1
ATOM 772 N N . ALA A 1 97 ? -8.898 0.677 19.697 1.00 95.44 97 ALA A N 1
ATOM 773 C CA . ALA A 1 97 ? -9.275 0.210 18.364 1.00 95.44 97 ALA A CA 1
ATOM 774 C C . ALA A 1 97 ? -8.246 0.646 17.307 1.00 95.44 97 ALA A C 1
ATOM 776 O O . ALA A 1 97 ? -7.773 -0.170 16.511 1.00 95.44 97 ALA A O 1
ATOM 777 N N . SER A 1 98 ? -7.829 1.913 17.353 1.00 96.12 98 SER A N 1
ATOM 778 C CA . SER A 1 98 ? -6.796 2.454 16.464 1.00 96.12 98 SER A CA 1
ATOM 779 C C . SER A 1 98 ? -5.447 1.760 16.669 1.00 96.12 98 SER A C 1
ATOM 781 O O . SER A 1 98 ? -4.776 1.408 15.700 1.00 96.12 98 SER A O 1
ATOM 783 N N . GLY A 1 99 ? -5.061 1.488 17.918 1.00 97.44 99 GLY A N 1
ATOM 784 C CA . GLY A 1 99 ? -3.836 0.762 18.248 1.00 97.44 99 GLY A CA 1
ATOM 785 C C . GLY A 1 99 ? -3.817 -0.667 17.698 1.00 97.44 99 GLY A C 1
ATOM 786 O O . GLY A 1 99 ? -2.791 -1.102 17.173 1.00 97.44 99 GLY A O 1
ATOM 787 N N . ILE A 1 100 ? -4.939 -1.387 17.775 1.00 96.38 100 ILE A N 1
ATOM 788 C CA . ILE A 1 100 ? -5.075 -2.739 17.214 1.00 96.38 100 ILE A CA 1
ATOM 789 C C . ILE A 1 100 ? -4.956 -2.698 15.688 1.00 96.38 100 ILE A C 1
ATOM 791 O O . ILE A 1 100 ? -4.137 -3.426 15.124 1.00 96.38 100 ILE A O 1
ATOM 795 N N . VAL A 1 101 ? -5.714 -1.821 15.022 1.00 96.19 101 VAL A N 1
ATOM 796 C CA . VAL A 1 101 ? -5.693 -1.694 13.555 1.00 96.19 101 VAL A CA 1
ATOM 797 C C . VAL A 1 101 ? -4.300 -1.323 13.054 1.00 96.19 101 VAL A C 1
ATOM 799 O O . VAL A 1 101 ? -3.784 -1.974 12.149 1.00 96.19 101 VAL A O 1
ATOM 802 N N . ASN A 1 102 ? -3.643 -0.348 13.685 1.00 96.06 102 ASN A N 1
ATOM 803 C CA . ASN A 1 102 ? -2.291 0.064 13.313 1.00 96.06 102 ASN A CA 1
ATOM 804 C C . ASN A 1 102 ? -1.282 -1.085 13.438 1.00 96.06 102 ASN A C 1
ATOM 806 O O . ASN A 1 102 ? -0.464 -1.283 12.540 1.00 96.06 102 ASN A O 1
ATOM 810 N N . LYS A 1 103 ? -1.353 -1.873 14.520 1.00 96.44 103 LYS A N 1
ATOM 811 C CA . LYS A 1 103 ? -0.476 -3.038 14.720 1.00 96.44 103 LYS A CA 1
ATOM 812 C C . LYS A 1 103 ? -0.738 -4.139 13.691 1.00 96.44 103 LYS A C 1
ATOM 814 O O . LYS A 1 103 ? 0.220 -4.702 13.169 1.00 96.44 103 LYS A O 1
ATOM 819 N N . LEU A 1 104 ? -2.003 -4.416 13.371 1.00 94.75 104 LEU A N 1
ATOM 820 C CA . LEU A 1 104 ? -2.376 -5.409 12.358 1.00 94.75 104 LEU A CA 1
ATOM 821 C C . LEU A 1 104 ? -1.948 -4.991 10.948 1.00 94.75 104 LEU A C 1
ATOM 823 O O . LEU A 1 104 ? -1.473 -5.826 10.183 1.00 94.75 104 LEU A O 1
ATOM 827 N N . LEU A 1 105 ? -2.086 -3.708 10.605 1.00 94.81 105 LEU A N 1
ATOM 828 C CA . LEU A 1 105 ? -1.744 -3.196 9.278 1.00 94.81 105 LEU A CA 1
ATOM 829 C C . LEU A 1 105 ? -0.252 -2.950 9.073 1.00 94.81 105 LEU A C 1
ATOM 831 O O . LEU A 1 105 ? 0.187 -2.896 7.927 1.00 94.81 105 LEU A O 1
ATOM 835 N N . HIS A 1 106 ? 0.536 -2.803 10.138 1.00 95.38 106 HIS A N 1
ATOM 836 C CA . HIS A 1 106 ? 1.958 -2.495 10.010 1.00 95.38 106 HIS A CA 1
ATOM 837 C C . HIS A 1 106 ? 2.692 -3.500 9.106 1.00 95.38 106 HIS A C 1
ATOM 839 O O . HIS A 1 106 ? 3.316 -3.099 8.126 1.00 95.38 106 HIS A O 1
ATOM 845 N N . GLY A 1 107 ? 2.558 -4.802 9.384 1.00 92.69 107 GLY A N 1
ATOM 846 C CA . GLY A 1 107 ? 3.212 -5.865 8.613 1.00 92.69 107 GLY A CA 1
ATOM 847 C C . GLY A 1 107 ? 2.812 -5.884 7.130 1.00 92.69 107 GLY A C 1
ATOM 848 O O . GLY A 1 107 ? 3.690 -5.749 6.276 1.00 92.69 107 GLY A O 1
ATOM 849 N N . PRO A 1 108 ? 1.510 -5.993 6.797 1.00 91.00 108 PRO A N 1
ATOM 850 C CA . PRO A 1 108 ? 1.034 -5.971 5.414 1.00 91.00 108 PRO A CA 1
ATOM 851 C C . PRO A 1 108 ? 1.430 -4.706 4.643 1.00 91.00 108 PRO A C 1
ATOM 853 O O . PRO A 1 108 ? 1.817 -4.793 3.480 1.00 91.00 108 PRO A O 1
ATOM 856 N N . LEU A 1 109 ? 1.382 -3.529 5.277 1.00 92.00 109 LEU A N 1
ATOM 857 C CA . LEU A 1 109 ? 1.759 -2.269 4.629 1.00 92.00 109 LEU A CA 1
ATOM 858 C C . LEU A 1 109 ? 3.259 -2.189 4.336 1.00 92.00 109 LEU A C 1
ATOM 860 O O . LEU A 1 109 ? 3.646 -1.731 3.260 1.00 92.00 109 LEU A O 1
ATOM 864 N N . VAL A 1 110 ? 4.102 -2.644 5.268 1.00 91.50 110 VAL A N 1
ATOM 865 C CA . VAL A 1 110 ? 5.551 -2.740 5.044 1.00 91.50 110 VAL A CA 1
ATOM 866 C C . VAL A 1 110 ? 5.838 -3.727 3.916 1.00 91.50 110 VAL A C 1
ATOM 868 O O . VAL A 1 110 ? 6.566 -3.383 2.987 1.00 91.50 110 VAL A O 1
ATOM 871 N N . ALA A 1 111 ? 5.203 -4.902 3.934 1.00 88.94 111 ALA A N 1
ATOM 872 C CA . ALA A 1 111 ? 5.361 -5.909 2.891 1.00 88.94 111 ALA A CA 1
ATOM 873 C C . ALA A 1 111 ? 4.947 -5.384 1.507 1.00 88.94 111 ALA A C 1
ATOM 875 O O . ALA A 1 111 ? 5.684 -5.581 0.547 1.00 88.94 111 ALA A O 1
ATOM 876 N N . LEU A 1 112 ? 3.829 -4.657 1.398 1.00 88.88 112 LEU A N 1
ATOM 877 C CA . LEU A 1 112 ? 3.390 -4.037 0.141 1.00 88.88 112 LEU A CA 1
ATOM 878 C C . LEU A 1 112 ? 4.369 -2.972 -0.363 1.00 88.88 112 LEU A C 1
ATOM 880 O O . LEU A 1 112 ? 4.661 -2.920 -1.558 1.00 88.88 112 LEU A O 1
ATOM 884 N N . LYS A 1 113 ? 4.907 -2.141 0.538 1.00 87.06 113 LYS A N 1
ATOM 885 C CA . LYS A 1 113 ? 5.894 -1.115 0.181 1.00 87.06 113 LYS A CA 1
ATOM 886 C C . LYS A 1 113 ? 7.207 -1.736 -0.300 1.00 87.06 113 LYS A C 1
ATOM 888 O O . LYS A 1 113 ? 7.768 -1.271 -1.287 1.00 87.06 113 LYS A O 1
ATOM 893 N N . SER A 1 114 ? 7.675 -2.792 0.362 1.00 86.50 114 SER A N 1
ATOM 894 C CA . SER A 1 114 ? 8.860 -3.545 -0.063 1.00 86.50 114 SER A CA 1
ATOM 895 C C . SER A 1 114 ? 8.615 -4.307 -1.366 1.00 86.50 114 SER A C 1
ATOM 897 O O . SER A 1 114 ? 9.473 -4.308 -2.245 1.00 86.50 114 SER A O 1
ATOM 899 N N . ALA A 1 115 ? 7.431 -4.902 -1.532 1.00 84.94 115 ALA A N 1
ATOM 900 C CA . ALA A 1 115 ? 7.046 -5.602 -2.751 1.00 84.94 115 ALA A CA 1
ATOM 901 C C . ALA A 1 115 ? 7.089 -4.667 -3.965 1.00 84.94 115 ALA A C 1
ATOM 903 O O . ALA A 1 115 ? 7.617 -5.063 -4.999 1.00 84.94 115 ALA A O 1
ATOM 904 N N . ALA A 1 116 ? 6.644 -3.414 -3.822 1.00 80.81 116 ALA A N 1
ATOM 905 C CA . ALA A 1 116 ? 6.703 -2.397 -4.876 1.00 80.81 116 ALA A CA 1
ATOM 906 C C . ALA A 1 116 ? 8.118 -2.157 -5.441 1.00 80.81 116 ALA A C 1
ATOM 908 O O . ALA A 1 116 ? 8.261 -1.707 -6.572 1.00 80.81 116 ALA A O 1
ATOM 909 N N . GLN A 1 117 ? 9.160 -2.456 -4.662 1.00 80.19 117 GLN A N 1
ATOM 910 C CA . GLN A 1 117 ? 10.566 -2.288 -5.045 1.00 80.19 117 GLN A CA 1
ATOM 911 C C . GLN A 1 117 ? 11.209 -3.591 -5.547 1.00 80.19 117 GLN A C 1
ATOM 913 O O . GLN A 1 117 ? 12.382 -3.603 -5.912 1.00 80.19 117 GLN A O 1
ATOM 918 N N . SER A 1 118 ? 10.461 -4.697 -5.550 1.00 80.81 118 SER A N 1
ATOM 919 C CA . SER A 1 118 ? 10.946 -6.028 -5.918 1.00 80.81 118 SER A CA 1
ATOM 920 C C . SER A 1 118 ? 10.416 -6.460 -7.286 1.00 80.81 118 SER A C 1
ATOM 922 O O . SER A 1 118 ? 9.282 -6.154 -7.651 1.00 80.81 118 SER A O 1
ATOM 924 N N . SER A 1 119 ? 11.199 -7.255 -8.016 1.00 72.00 119 SER A N 1
ATOM 925 C CA . SER A 1 119 ? 10.819 -7.805 -9.328 1.00 72.00 119 SER A CA 1
ATOM 926 C C . SER A 1 119 ? 9.559 -8.684 -9.291 1.00 72.00 119 SER A C 1
ATOM 928 O O . SER A 1 119 ? 8.805 -8.721 -10.257 1.00 72.00 119 SER A O 1
ATOM 930 N N . ASN A 1 120 ? 9.284 -9.337 -8.156 1.00 74.69 120 ASN A N 1
ATOM 931 C CA . ASN A 1 120 ? 8.088 -10.160 -7.927 1.00 74.69 120 ASN A CA 1
ATOM 932 C C . ASN A 1 120 ? 6.960 -9.402 -7.203 1.00 74.69 120 ASN A C 1
ATOM 934 O O . ASN A 1 120 ? 6.004 -10.014 -6.721 1.00 74.69 120 ASN A O 1
ATOM 938 N N . GLY A 1 121 ? 7.052 -8.072 -7.124 1.00 79.19 121 GLY A N 1
ATOM 939 C CA . GLY A 1 121 ? 6.133 -7.224 -6.368 1.00 79.19 121 GLY A CA 1
ATOM 940 C C . GLY A 1 121 ? 4.669 -7.389 -6.740 1.00 79.19 121 GLY A C 1
ATOM 941 O O . GLY A 1 121 ? 3.791 -7.361 -5.879 1.00 79.19 121 GLY A O 1
ATOM 942 N N . PHE A 1 122 ? 4.419 -7.626 -8.027 1.00 80.56 122 PHE A N 1
ATOM 943 C CA . PHE A 1 122 ? 3.083 -7.802 -8.578 1.00 80.56 122 PHE A CA 1
ATOM 944 C C . PHE A 1 122 ? 2.296 -8.921 -7.881 1.00 80.56 122 PHE A C 1
ATOM 946 O O . PHE A 1 122 ? 1.146 -8.709 -7.509 1.00 80.56 122 PHE A O 1
ATOM 953 N N . VAL A 1 123 ? 2.919 -10.076 -7.619 1.00 84.06 123 VAL A N 1
ATOM 954 C CA . VAL A 1 123 ? 2.232 -11.232 -7.013 1.00 84.06 123 VAL A CA 1
ATOM 955 C C . VAL A 1 123 ? 1.752 -10.914 -5.597 1.00 84.06 123 VAL A C 1
ATOM 957 O O . VAL A 1 123 ? 0.631 -11.254 -5.228 1.00 84.06 123 VAL A O 1
ATOM 960 N N . TYR A 1 124 ? 2.571 -10.212 -4.813 1.00 84.12 124 TYR A N 1
ATOM 961 C CA . TYR A 1 124 ? 2.210 -9.809 -3.453 1.00 84.12 124 TYR A CA 1
ATOM 962 C C . TYR A 1 124 ? 1.099 -8.755 -3.436 1.00 84.12 124 TYR A C 1
ATOM 964 O O . TYR A 1 124 ? 0.222 -8.803 -2.574 1.00 84.12 124 TYR A O 1
ATOM 972 N N . ILE A 1 125 ? 1.114 -7.825 -4.396 1.00 86.44 125 ILE A N 1
ATOM 973 C CA . ILE A 1 125 ? 0.062 -6.815 -4.549 1.00 86.44 125 ILE A CA 1
ATOM 974 C C . ILE A 1 125 ? -1.271 -7.487 -4.898 1.00 86.44 125 ILE A C 1
ATOM 976 O O . ILE A 1 125 ? -2.280 -7.190 -4.260 1.00 86.44 125 ILE A O 1
ATOM 980 N N . GLU A 1 126 ? -1.284 -8.421 -5.850 1.00 85.25 126 GLU A N 1
ATOM 981 C CA . GLU A 1 126 ? -2.504 -9.151 -6.217 1.00 85.25 126 GLU A CA 1
ATOM 982 C C . GLU A 1 126 ? -3.006 -10.051 -5.081 1.00 85.25 126 GLU A C 1
ATOM 984 O O . GLU A 1 126 ? -4.201 -10.068 -4.790 1.00 85.25 126 GLU A O 1
ATOM 989 N N . ALA A 1 127 ? -2.107 -10.728 -4.361 1.00 87.75 127 ALA A N 1
ATOM 990 C CA . ALA A 1 127 ? -2.481 -11.505 -3.182 1.00 87.75 127 ALA A CA 1
ATOM 991 C C . ALA A 1 127 ? -3.143 -10.627 -2.107 1.00 87.75 127 ALA A C 1
ATOM 993 O O . ALA A 1 127 ? -4.166 -11.008 -1.541 1.00 87.75 127 ALA A O 1
ATOM 994 N N . ALA A 1 128 ? -2.614 -9.424 -1.856 1.00 87.88 128 ALA A N 1
ATOM 995 C CA . ALA A 1 128 ? -3.231 -8.482 -0.926 1.00 87.88 128 ALA A CA 1
ATOM 996 C C . ALA A 1 128 ? -4.618 -8.025 -1.403 1.00 87.88 128 ALA A C 1
ATOM 998 O O . ALA A 1 128 ? -5.547 -7.953 -0.599 1.00 87.88 128 ALA A O 1
ATOM 999 N N . ARG A 1 129 ? -4.787 -7.760 -2.704 1.00 88.62 129 ARG A N 1
ATOM 1000 C CA . ARG A 1 129 ? -6.097 -7.407 -3.269 1.00 88.62 129 ARG A CA 1
ATOM 1001 C C . ARG A 1 129 ? -7.117 -8.525 -3.108 1.00 88.62 129 ARG A C 1
ATOM 1003 O O . ARG A 1 129 ? -8.273 -8.225 -2.829 1.00 88.62 129 ARG A O 1
ATOM 1010 N N . LEU A 1 130 ? -6.691 -9.779 -3.237 1.00 88.12 130 LEU A N 1
ATOM 1011 C CA . LEU A 1 130 ? -7.543 -10.947 -3.034 1.00 88.12 130 LEU A CA 1
ATOM 1012 C C . LEU A 1 130 ? -7.906 -11.141 -1.555 1.00 88.12 130 LEU A C 1
ATOM 1014 O O . LEU A 1 130 ? -9.083 -11.238 -1.224 1.00 88.12 130 LEU A O 1
ATOM 1018 N N . PHE A 1 131 ? -6.919 -11.171 -0.654 1.00 88.06 131 PHE A N 1
ATOM 1019 C CA . PHE A 1 131 ? -7.157 -11.449 0.770 1.00 88.06 131 PHE A CA 1
ATOM 1020 C C . PHE A 1 131 ? -7.983 -10.376 1.470 1.00 88.06 131 PHE A C 1
ATOM 1022 O O . PHE A 1 131 ? -8.739 -10.684 2.390 1.00 88.06 131 PHE A O 1
ATOM 1029 N N . TYR A 1 132 ? -7.836 -9.124 1.042 1.00 85.56 132 TYR A N 1
ATOM 1030 C CA . TYR A 1 132 ? -8.565 -7.998 1.613 1.00 85.56 132 TYR A CA 1
ATOM 1031 C C . TYR A 1 132 ? -9.722 -7.526 0.737 1.00 85.56 132 TYR A C 1
ATOM 1033 O O . TYR A 1 132 ? -10.331 -6.515 1.075 1.00 85.56 132 TYR A O 1
ATOM 1041 N N . ASP A 1 133 ? -10.040 -8.244 -0.346 1.00 86.12 133 ASP A N 1
ATOM 1042 C CA . ASP A 1 133 ? -11.171 -7.931 -1.222 1.00 86.12 133 ASP A CA 1
ATOM 1043 C C . ASP A 1 133 ? -11.163 -6.443 -1.652 1.00 86.12 133 ASP A C 1
ATOM 1045 O O . ASP A 1 133 ? -12.092 -5.668 -1.425 1.00 86.12 133 ASP A O 1
ATOM 1049 N N . LEU A 1 134 ? -10.014 -6.011 -2.186 1.00 83.50 134 LEU A N 1
ATOM 1050 C CA . LEU A 1 134 ? -9.751 -4.621 -2.595 1.00 83.50 134 LEU A CA 1
ATOM 1051 C C . LEU A 1 134 ? -9.999 -4.392 -4.092 1.00 83.50 134 LEU A C 1
ATOM 1053 O O . LEU A 1 134 ? -9.955 -3.253 -4.551 1.00 83.50 134 LEU A O 1
ATOM 1057 N N . GLY A 1 135 ? -10.233 -5.457 -4.866 1.00 70.00 135 GLY A N 1
ATOM 1058 C CA . GLY A 1 135 ? -10.378 -5.386 -6.323 1.00 70.00 135 GLY A CA 1
ATOM 1059 C C . GLY A 1 135 ? -11.545 -4.505 -6.772 1.00 70.00 135 GLY A C 1
ATOM 1060 O O . GLY A 1 135 ? -11.392 -3.720 -7.702 1.00 70.00 135 GLY A O 1
ATOM 1061 N N . GLN A 1 136 ? -12.680 -4.571 -6.074 1.00 62.28 136 GLN A N 1
ATOM 1062 C CA . GLN A 1 136 ? -13.875 -3.801 -6.425 1.00 62.28 136 GLN A CA 1
ATOM 1063 C C . GLN A 1 136 ? -13.714 -2.303 -6.115 1.00 62.28 136 GLN A C 1
ATOM 1065 O O . GLN A 1 136 ? -13.987 -1.463 -6.968 1.00 62.28 136 GLN A O 1
ATOM 1070 N N . SER A 1 137 ? -13.135 -1.977 -4.954 1.00 63.38 137 SER A N 1
ATOM 1071 C CA . SER A 1 137 ? -12.829 -0.596 -4.549 1.00 63.38 137 SER A CA 1
ATOM 1072 C C . SER A 1 137 ? -11.839 0.102 -5.493 1.00 63.38 137 SER A C 1
ATOM 1074 O O . SER A 1 137 ? -11.953 1.304 -5.725 1.00 63.38 137 SER A O 1
ATOM 1076 N N . LEU A 1 138 ? -10.876 -0.634 -6.054 1.00 64.69 138 LEU A N 1
ATOM 1077 C CA . LEU A 1 138 ? -9.880 -0.075 -6.971 1.00 64.69 138 LEU A CA 1
ATOM 1078 C C . LEU A 1 138 ? -10.452 0.229 -8.364 1.00 64.69 138 LEU A C 1
ATOM 1080 O O . LEU A 1 138 ? -10.062 1.226 -8.968 1.00 64.69 138 LEU A O 1
ATOM 1084 N N . LEU A 1 139 ? -11.381 -0.593 -8.863 1.00 63.31 139 LEU A N 1
ATOM 1085 C CA . LEU A 1 139 ? -12.048 -0.364 -10.152 1.00 63.31 139 LEU A CA 1
ATOM 1086 C C . LEU A 1 139 ? -12.948 0.878 -10.102 1.00 63.31 139 LEU A C 1
ATOM 1088 O O . LEU A 1 139 ? -12.959 1.675 -11.038 1.00 63.31 139 LEU A O 1
ATOM 1092 N N . GLU A 1 140 ? -13.642 1.084 -8.982 1.00 59.12 140 GLU A N 1
ATOM 1093 C CA . GLU A 1 140 ? -14.460 2.277 -8.739 1.00 59.12 140 GLU A CA 1
ATOM 1094 C C . GLU A 1 140 ? -13.599 3.552 -8.678 1.00 59.12 140 GLU A C 1
ATOM 1096 O O . GLU A 1 140 ? -13.952 4.564 -9.278 1.00 59.12 140 GLU A O 1
ATOM 1101 N N . GLN A 1 141 ? -12.423 3.498 -8.041 1.00 59.03 141 GLN A N 1
ATOM 1102 C CA . GLN A 1 141 ? -11.481 4.628 -7.982 1.00 59.03 141 GLN A CA 1
ATOM 1103 C C . GLN A 1 141 ? -10.850 4.964 -9.343 1.00 59.03 141 GLN A C 1
ATOM 1105 O O . GLN A 1 141 ? -10.577 6.129 -9.628 1.00 59.03 141 GLN A O 1
ATOM 1110 N N . GLN A 1 142 ? -10.629 3.966 -10.202 1.00 58.56 142 GLN A N 1
ATOM 1111 C CA . GLN A 1 142 ? -10.127 4.188 -11.561 1.00 58.56 142 GLN A CA 1
ATOM 1112 C C . GLN A 1 142 ? -11.187 4.795 -12.486 1.00 58.56 142 GLN A C 1
ATOM 1114 O O . GLN A 1 142 ? -10.838 5.630 -13.315 1.00 58.56 142 GLN A O 1
ATOM 1119 N N . ALA A 1 143 ? -12.465 4.435 -12.331 1.00 55.31 143 ALA A N 1
ATOM 1120 C CA . ALA A 1 143 ? -13.551 5.010 -13.126 1.00 55.31 143 ALA A CA 1
ATOM 1121 C C . ALA A 1 143 ? -13.722 6.522 -12.886 1.00 55.31 143 ALA A C 1
ATOM 1123 O O . ALA A 1 143 ? -13.966 7.261 -13.834 1.00 55.31 143 ALA A O 1
ATOM 1124 N N . VAL A 1 144 ? -13.514 6.987 -11.648 1.00 55.16 144 VAL A N 1
ATOM 1125 C CA . VAL A 1 144 ? -13.596 8.415 -11.287 1.00 55.16 144 VAL A CA 1
ATOM 1126 C C . VAL A 1 144 ? -12.435 9.229 -11.881 1.00 55.16 144 VAL A C 1
ATOM 1128 O O . VAL A 1 144 ? -12.641 10.354 -12.320 1.00 55.16 144 VAL A O 1
ATOM 1131 N N . ASN A 1 145 ? -11.226 8.662 -11.972 1.00 55.53 145 ASN A N 1
ATOM 1132 C CA . ASN A 1 145 ? -10.059 9.376 -12.514 1.00 55.53 145 ASN A CA 1
ATOM 1133 C C . ASN A 1 145 ? -10.068 9.525 -14.047 1.00 55.53 145 ASN A C 1
ATOM 1135 O O . ASN A 1 145 ? -9.375 10.389 -14.574 1.00 55.53 145 ASN A O 1
ATOM 1139 N N . VAL A 1 146 ? -10.810 8.692 -14.785 1.00 52.53 146 VAL A N 1
ATOM 1140 C CA . VAL A 1 146 ? -10.849 8.750 -16.262 1.00 52.53 146 VAL A CA 1
ATOM 1141 C C . VAL A 1 146 ? -11.715 9.910 -16.772 1.00 52.53 146 VAL A C 1
ATOM 1143 O O . VAL A 1 146 ? -11.522 10.371 -17.897 1.00 52.53 146 VAL A O 1
ATOM 1146 N N . GLU A 1 147 ? -12.634 10.430 -15.957 1.00 48.50 147 GLU A N 1
ATOM 1147 C CA . GLU A 1 147 ? -13.460 11.583 -16.337 1.00 48.50 147 GLU A CA 1
ATOM 1148 C C . GLU A 1 147 ? -12.683 12.916 -16.337 1.00 48.50 147 GLU A C 1
ATOM 1150 O O . GLU A 1 147 ? -13.118 13.852 -17.004 1.00 48.50 147 GLU A O 1
ATOM 1155 N N . ASP A 1 148 ? -11.507 12.974 -15.698 1.00 47.06 148 ASP A N 1
ATOM 1156 C CA . ASP A 1 148 ? -10.694 14.193 -15.517 1.00 47.06 148 ASP A CA 1
ATOM 1157 C C . ASP A 1 148 ? -9.550 14.349 -16.551 1.00 47.06 148 ASP A C 1
ATOM 1159 O O . ASP A 1 148 ? -8.897 15.382 -16.627 1.00 47.06 148 ASP A O 1
ATOM 1163 N N . VAL A 1 149 ? -9.295 13.337 -17.396 1.00 50.53 149 VAL A N 1
ATOM 1164 C CA . VAL A 1 149 ? -8.139 13.297 -18.335 1.00 50.53 149 VAL A CA 1
ATOM 1165 C C . VAL A 1 149 ? -8.523 13.693 -19.776 1.00 50.53 149 VAL A C 1
ATOM 1167 O O . VAL A 1 149 ? -7.766 13.496 -20.722 1.00 50.53 149 VAL A O 1
ATOM 1170 N N . ARG A 1 150 ? -9.715 14.257 -19.998 1.00 47.91 150 ARG A N 1
ATOM 1171 C CA . ARG A 1 150 ? -10.237 14.504 -21.358 1.00 47.91 150 ARG A CA 1
ATOM 1172 C C . ARG A 1 150 ? -9.648 15.707 -22.114 1.00 47.91 150 ARG A C 1
ATOM 1174 O O . ARG A 1 150 ? -10.126 15.944 -23.219 1.00 47.91 150 ARG A O 1
ATOM 1181 N N . ASP A 1 151 ? -8.634 16.413 -21.603 1.00 46.16 151 ASP A N 1
ATOM 1182 C CA . ASP A 1 151 ? -8.214 17.699 -22.202 1.00 46.16 151 ASP A CA 1
ATOM 1183 C C . ASP A 1 151 ? -6.737 17.841 -22.638 1.00 46.16 151 ASP A C 1
ATOM 1185 O O . ASP A 1 151 ? -6.347 18.907 -23.094 1.00 46.16 151 ASP A O 1
ATOM 1189 N N . GLU A 1 152 ? -5.898 16.797 -22.593 1.00 46.44 152 GLU A N 1
ATOM 1190 C CA . GLU A 1 152 ? -4.483 16.920 -23.022 1.00 46.44 152 GLU A CA 1
ATOM 1191 C C . GLU A 1 152 ? -4.002 15.759 -23.910 1.00 46.44 152 GLU A C 1
ATOM 1193 O O . GLU A 1 152 ? -3.097 15.000 -23.568 1.00 46.44 152 GLU A O 1
ATOM 1198 N N . THR A 1 153 ? -4.576 15.629 -25.109 1.00 44.62 153 THR A N 1
ATOM 1199 C CA . THR A 1 153 ? -3.909 14.931 -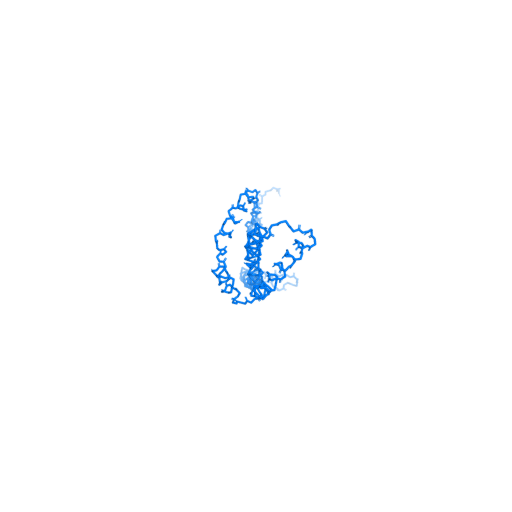26.224 1.00 44.62 153 THR A CA 1
ATOM 1200 C C . THR A 1 153 ? -3.411 15.942 -27.252 1.00 44.62 153 THR A C 1
ATOM 1202 O O . THR A 1 153 ? -3.865 15.940 -28.393 1.00 44.62 153 THR A O 1
ATOM 1205 N N . ASP A 1 154 ? -2.480 16.805 -26.851 1.00 44.56 154 ASP A N 1
ATOM 1206 C CA . ASP A 1 154 ? -1.600 17.502 -27.792 1.00 44.56 154 ASP A CA 1
ATOM 1207 C C . ASP A 1 154 ? -0.229 16.826 -27.726 1.00 44.56 154 ASP A C 1
ATOM 1209 O O . ASP A 1 154 ? 0.683 17.244 -27.015 1.00 44.56 154 ASP A O 1
ATOM 1213 N N . VAL A 1 155 ? -0.119 15.676 -28.394 1.00 51.19 155 VAL A N 1
ATOM 1214 C CA . VAL A 1 155 ? 1.195 15.093 -28.662 1.00 51.19 155 VAL A CA 1
ATOM 1215 C C . VAL A 1 155 ? 1.779 15.939 -29.791 1.00 51.19 155 VAL A C 1
ATOM 1217 O O . VAL A 1 155 ? 1.244 15.865 -30.901 1.00 51.19 155 VAL A O 1
ATOM 1220 N N . PRO A 1 156 ? 2.844 16.732 -29.567 1.00 43.47 156 PRO A N 1
ATOM 1221 C CA . PRO A 1 156 ? 3.462 17.465 -30.656 1.00 43.47 156 PRO A CA 1
ATOM 1222 C C . PRO A 1 156 ? 3.918 16.447 -31.697 1.00 43.47 156 PRO A C 1
ATOM 1224 O O . PRO A 1 156 ? 4.690 15.530 -31.400 1.00 43.47 156 PRO A O 1
ATOM 1227 N N . ALA A 1 157 ? 3.382 16.576 -32.910 1.00 46.94 157 ALA A N 1
ATOM 1228 C CA . ALA A 1 157 ? 3.761 15.736 -34.029 1.00 46.94 157 ALA A CA 1
ATOM 1229 C C . ALA A 1 157 ? 5.283 15.802 -34.183 1.00 46.94 157 ALA A C 1
ATOM 1231 O O . ALA A 1 157 ? 5.835 16.877 -34.416 1.00 46.94 157 ALA A O 1
ATOM 1232 N N . VAL A 1 158 ? 5.959 14.659 -34.036 1.00 47.88 158 VAL A N 1
ATOM 1233 C CA . VAL A 1 158 ? 7.379 14.548 -34.368 1.00 47.88 158 VAL A CA 1
ATOM 1234 C C . VAL A 1 158 ? 7.492 14.910 -35.850 1.00 47.88 158 VAL A C 1
ATOM 1236 O O . VAL A 1 158 ? 6.915 14.197 -36.678 1.00 47.88 158 VAL A O 1
ATOM 1239 N N . PRO A 1 159 ? 8.155 16.024 -36.212 1.00 46.28 159 PRO A N 1
ATOM 1240 C CA . PRO A 1 159 ? 8.306 16.373 -37.611 1.00 46.28 159 PRO A CA 1
ATOM 1241 C C . PRO A 1 159 ? 9.069 15.233 -38.300 1.00 46.28 159 PRO A C 1
ATOM 1243 O O . PRO A 1 159 ? 10.050 14.733 -37.740 1.00 46.28 159 PRO A O 1
ATOM 1246 N N . PRO A 1 160 ? 8.615 14.767 -39.476 1.00 46.91 160 PRO A N 1
ATOM 1247 C CA . PRO A 1 160 ? 9.315 13.716 -40.196 1.00 46.91 160 PRO A CA 1
ATOM 1248 C C . PRO A 1 160 ? 10.751 14.174 -40.445 1.00 46.91 160 PRO A C 1
ATOM 1250 O O . PRO A 1 160 ? 10.967 15.312 -40.860 1.00 46.91 160 PRO A O 1
ATOM 1253 N N . ALA A 1 161 ? 11.714 13.290 -40.161 1.00 49.75 161 ALA A N 1
ATOM 1254 C CA . ALA A 1 161 ? 13.133 13.546 -40.366 1.00 49.75 161 ALA A CA 1
ATOM 1255 C C . ALA A 1 161 ? 13.347 14.191 -41.739 1.00 49.75 161 ALA A C 1
ATOM 1257 O O . ALA A 1 161 ? 12.928 13.634 -42.760 1.00 49.75 161 ALA A O 1
ATOM 1258 N N . SER A 1 162 ? 13.946 15.384 -41.729 1.00 43.41 162 SER A N 1
ATOM 1259 C CA . SER A 1 162 ? 14.255 16.168 -42.915 1.00 43.41 162 SER A CA 1
ATOM 1260 C C . SER A 1 162 ? 14.957 15.266 -43.922 1.00 43.41 162 SER A C 1
ATOM 1262 O O . SER A 1 162 ? 16.077 14.812 -43.694 1.00 43.41 162 SER A O 1
ATOM 1264 N N . LYS A 1 163 ? 14.273 14.966 -45.027 1.00 47.12 163 LYS A N 1
ATOM 1265 C CA . LYS A 1 163 ? 14.940 14.452 -46.214 1.00 47.12 163 LYS A CA 1
ATOM 1266 C C . LYS A 1 163 ? 15.836 15.591 -46.679 1.00 47.12 163 LYS A C 1
ATOM 1268 O O . LYS A 1 163 ? 15.326 16.576 -47.202 1.00 47.12 163 LYS A O 1
ATOM 1273 N N . GLU A 1 164 ? 17.135 15.492 -46.429 1.00 46.62 164 GLU A N 1
ATOM 1274 C CA . GLU A 1 164 ? 18.114 16.262 -47.189 1.00 46.62 164 GLU A CA 1
ATOM 1275 C C . GLU A 1 164 ? 17.967 15.809 -48.646 1.00 46.62 164 GLU A C 1
ATOM 1277 O O . GLU A 1 164 ? 18.460 14.756 -49.054 1.00 46.62 164 GLU A O 1
ATOM 1282 N N . GLU A 1 165 ? 17.146 16.543 -49.399 1.00 43.59 165 GLU A N 1
ATOM 1283 C CA . GLU A 1 165 ? 17.154 16.486 -50.853 1.00 43.59 165 GLU A CA 1
ATOM 1284 C C . GLU A 1 165 ? 18.522 16.992 -51.326 1.00 43.59 165 GLU A C 1
ATOM 1286 O O . GLU A 1 165 ? 19.028 17.976 -50.783 1.00 43.59 165 GLU A O 1
ATOM 1291 N N . PRO A 1 166 ? 19.147 16.326 -52.308 1.00 41.31 166 PRO A N 1
ATOM 1292 C CA . PRO A 1 166 ? 20.450 16.742 -52.792 1.00 41.31 166 PRO A CA 1
ATOM 1293 C C . PRO A 1 166 ? 20.315 18.114 -53.459 1.00 41.31 166 PRO A C 1
ATOM 1295 O O . PRO A 1 166 ? 19.480 18.284 -54.352 1.00 41.31 166 PRO A O 1
ATOM 1298 N N . GLU A 1 167 ? 21.139 19.076 -53.034 1.00 43.00 167 GLU A N 1
ATOM 1299 C CA . GLU A 1 167 ? 21.331 20.347 -53.733 1.00 43.00 167 GLU A CA 1
ATOM 1300 C C . GLU A 1 167 ? 21.657 20.056 -55.203 1.00 43.00 167 GLU A C 1
ATOM 1302 O O . GLU A 1 167 ? 22.742 19.592 -55.556 1.00 43.00 167 GLU A O 1
ATOM 1307 N N . GLN A 1 168 ? 20.682 20.297 -56.081 1.00 44.66 168 GLN A N 1
ATOM 1308 C CA . GLN A 1 168 ? 20.916 20.362 -57.514 1.00 44.66 168 GLN A CA 1
ATOM 1309 C C . GLN A 1 168 ? 21.573 21.704 -57.807 1.00 44.66 168 GLN A C 1
ATOM 1311 O O . GLN A 1 168 ? 20.895 22.672 -58.155 1.00 44.66 168 GLN A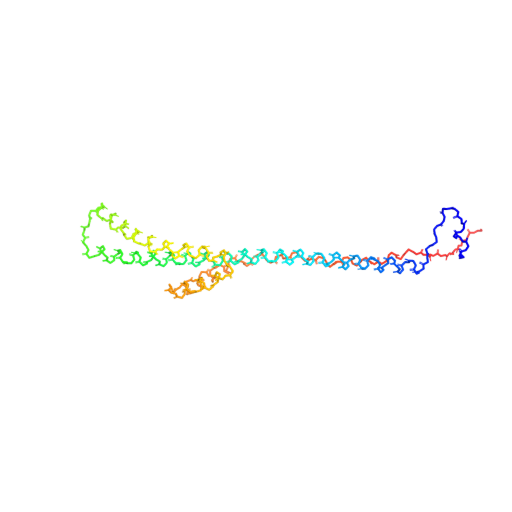 O 1
ATOM 1316 N N . ASP A 1 169 ? 22.893 21.766 -57.655 1.00 43.09 169 ASP A N 1
ATOM 1317 C CA . ASP A 1 169 ? 23.639 22.934 -58.093 1.00 43.09 169 ASP A CA 1
ATOM 1318 C C . ASP A 1 169 ? 23.710 22.913 -59.628 1.00 43.09 169 ASP A C 1
ATOM 1320 O O . ASP A 1 169 ? 24.357 22.079 -60.272 1.00 43.09 169 ASP A O 1
ATOM 1324 N N . GLY A 1 170 ? 22.892 23.780 -60.223 1.00 42.06 170 GLY A N 1
ATOM 1325 C CA . GLY A 1 170 ? 22.623 23.835 -61.647 1.00 42.06 170 GLY A CA 1
ATOM 1326 C C . GLY A 1 170 ? 23.847 24.259 -62.449 1.00 42.06 170 GLY A C 1
ATOM 1327 O O . GLY A 1 170 ? 24.139 25.445 -62.590 1.00 42.06 170 GLY A O 1
ATOM 1328 N N . ILE A 1 171 ? 24.495 23.300 -63.108 1.00 43.94 171 ILE A N 1
ATOM 1329 C CA . ILE A 1 171 ? 25.355 23.594 -64.254 1.00 43.94 171 ILE A CA 1
ATOM 1330 C C . ILE A 1 171 ? 24.447 23.947 -65.443 1.00 43.94 171 ILE A C 1
ATOM 1332 O O . ILE A 1 171 ? 24.023 23.075 -66.199 1.00 43.94 171 ILE A O 1
ATOM 1336 N N . SER A 1 172 ? 24.172 25.238 -65.647 1.00 41.75 172 SER A N 1
ATOM 1337 C CA . SER A 1 172 ? 23.750 25.759 -66.954 1.00 41.75 172 SER A CA 1
ATOM 1338 C C . SER A 1 172 ? 24.938 26.398 -67.662 1.00 41.75 172 SER A C 1
ATOM 1340 O O . SER A 1 172 ? 25.385 27.497 -67.338 1.00 41.75 172 SER A O 1
ATOM 1342 N N . ARG A 1 173 ? 25.450 25.684 -68.666 1.00 45.31 173 ARG A N 1
ATOM 1343 C CA . ARG A 1 173 ? 26.328 26.229 -69.701 1.00 45.31 173 ARG A CA 1
ATOM 1344 C C . ARG A 1 173 ? 25.487 26.912 -70.794 1.00 45.31 173 ARG A C 1
ATOM 1346 O O . ARG A 1 173 ? 24.553 26.307 -71.302 1.00 45.31 173 ARG A O 1
ATOM 1353 N N . GLN A 1 174 ? 25.997 28.066 -71.237 1.00 41.22 174 GLN A N 1
ATOM 1354 C CA . GLN A 1 174 ? 25.989 28.639 -72.601 1.00 41.22 174 GLN A CA 1
ATOM 1355 C C . GLN A 1 174 ? 25.161 29.913 -72.883 1.00 41.22 174 GLN A C 1
ATOM 1357 O O . GLN A 1 174 ? 23.941 29.903 -72.952 1.00 41.22 174 GLN A O 1
ATOM 1362 N N . ALA A 1 175 ? 25.938 30.962 -73.193 1.00 40.72 175 ALA A N 1
ATOM 1363 C CA . ALA A 1 175 ? 25.913 31.783 -74.412 1.00 40.72 175 ALA A CA 1
ATOM 1364 C C . ALA A 1 175 ? 24.729 32.729 -74.702 1.00 40.72 175 ALA A C 1
ATOM 1366 O O . ALA A 1 175 ? 23.664 32.304 -75.140 1.00 40.72 175 ALA A O 1
ATOM 1367 N N . SER A 1 176 ? 25.017 34.041 -74.677 1.00 36.69 176 SER A N 1
ATOM 1368 C CA . SER A 1 176 ? 24.825 34.955 -75.824 1.00 36.69 176 SER A CA 1
ATOM 1369 C C . SER A 1 176 ? 25.372 36.365 -75.546 1.00 36.69 176 SER A C 1
ATOM 1371 O O . SER A 1 176 ? 25.030 36.960 -74.531 1.00 36.69 176 SER A O 1
ATOM 1373 N N . GLY A 1 177 ? 26.135 36.916 -76.502 1.00 40.94 177 GLY A N 1
ATOM 1374 C CA . GLY A 1 177 ? 26.136 38.357 -76.799 1.00 40.94 177 GLY A CA 1
ATOM 1375 C C . GLY A 1 177 ? 27.411 39.164 -76.533 1.00 40.94 177 GLY A C 1
ATOM 1376 O O . GLY A 1 177 ? 27.417 39.958 -75.598 1.00 40.94 177 GLY A O 1
ATOM 1377 N N . LEU A 1 178 ? 28.436 39.011 -77.386 1.00 35.81 178 LEU A N 1
ATOM 1378 C CA . LEU A 1 178 ? 29.022 40.041 -78.282 1.00 35.81 178 LEU A CA 1
ATOM 1379 C C . LEU A 1 178 ? 30.380 39.583 -78.832 1.00 35.81 178 LEU A C 1
ATOM 1381 O O . LEU A 1 178 ? 31.240 39.169 -78.027 1.00 35.81 178 LEU A O 1
#

pLDDT: mean 77.13, std 18.54, range [35.81, 97.44]

Sequence (178 aa):
DPDVRQVDNAFLFDIDDLESHIEQNREERRLEATRAESIVKDEVEVILKWLQSLKATPTIIALRQRADALKQAELQKALSRLGTLTPEQQEAVEGLASGIVNKLLHGPLVALKSAAQSSNGFVYIEAARLFYDLGQSLLEQQAVNVEDVRDETDVPAVPPASKEEPEQDGISRQASGL

Foldseek 3Di:
DVVQVPDPPDDDDDPVNVVVVVVVVVVVVVVVVVVVVVVVVVVVVVVVLVVLLCLLVLLLVLLVVLLVVVLVVVLVVVDVVVDDDDPVVSVVSSVVSVVVSCVVVVVLNVLLNVLSNDPNSVVSSVVSCVVSVSVVVSVVVVVVVVVVPPPDPPPPPPPPPDPPDDPPPDPDDDDDDD

Radius of gyration: 35.57 Å; chains: 1; bounding box: 74×52×108 Å